Protein AF-A0A2R5L0Z4-F1 (afdb_monomer_lite)

pLDDT: mean 77.68, std 14.74, range [41.88, 93.81]

Structure (mmCIF, N/CA/C/O backbone):
data_AF-A0A2R5L0Z4-F1
#
_entry.id   AF-A0A2R5L0Z4-F1
#
loop_
_atom_site.group_PDB
_atom_site.id
_atom_site.type_symbol
_atom_site.label_atom_id
_atom_site.label_alt_id
_atom_site.label_comp_id
_atom_site.label_asym_id
_atom_site.label_entity_id
_atom_site.label_seq_id
_atom_site.pdbx_PDB_ins_code
_atom_site.Cartn_x
_atom_site.Cartn_y
_atom_site.Cartn_z
_atom_site.occupancy
_atom_site.B_iso_or_equiv
_atom_site.auth_seq_id
_atom_site.auth_comp_id
_atom_site.auth_asym_id
_atom_site.auth_atom_id
_atom_site.pdbx_PDB_model_num
ATOM 1 N N . HIS A 1 1 ? 21.675 -5.421 13.242 1.00 53.97 1 HIS A N 1
ATOM 2 C CA . HIS A 1 1 ? 21.579 -6.728 12.549 1.00 53.97 1 HIS A CA 1
ATOM 3 C C . HIS A 1 1 ? 20.183 -7.364 12.603 1.00 53.97 1 HIS A C 1
ATOM 5 O O . HIS A 1 1 ? 19.478 -7.220 11.616 1.00 53.97 1 HIS A O 1
ATOM 11 N N . LYS A 1 2 ? 19.700 -7.992 13.696 1.00 41.88 2 LYS A N 1
ATOM 12 C CA . LYS A 1 2 ? 18.356 -8.643 13.698 1.00 41.88 2 LYS A CA 1
ATOM 13 C C . LYS A 1 2 ? 17.167 -7.679 13.527 1.00 41.88 2 LYS A C 1
ATOM 15 O O . LYS A 1 2 ? 16.178 -8.027 12.889 1.00 41.88 2 LYS A O 1
ATOM 20 N N . ALA A 1 3 ? 17.260 -6.466 14.078 1.00 42.22 3 ALA A N 1
ATOM 21 C CA . ALA A 1 3 ? 16.227 -5.437 13.917 1.00 42.22 3 ALA A CA 1
ATOM 22 C C . ALA A 1 3 ? 16.150 -4.904 12.471 1.00 42.22 3 ALA A C 1
ATOM 24 O O . ALA A 1 3 ? 15.058 -4.633 11.971 1.00 42.22 3 ALA A O 1
ATOM 25 N N . ASP A 1 4 ? 17.291 -4.827 11.782 1.00 50.22 4 ASP A N 1
ATOM 26 C CA . ASP A 1 4 ? 17.377 -4.376 10.388 1.00 50.22 4 ASP A CA 1
ATOM 27 C C . ASP A 1 4 ? 16.801 -5.421 9.429 1.00 50.22 4 ASP A C 1
ATOM 29 O O . ASP A 1 4 ? 16.021 -5.079 8.540 1.00 50.22 4 ASP A O 1
ATOM 33 N N . GLU A 1 5 ? 17.092 -6.705 9.662 1.00 45.06 5 GLU A N 1
ATOM 34 C CA . GLU A 1 5 ? 16.465 -7.818 8.939 1.00 45.06 5 GLU A CA 1
ATOM 35 C C . GLU A 1 5 ? 14.953 -7.872 9.166 1.00 45.06 5 GLU A C 1
ATOM 37 O O . GLU A 1 5 ? 14.195 -8.053 8.214 1.00 45.06 5 GLU A O 1
ATOM 42 N N . TYR A 1 6 ? 14.490 -7.676 10.405 1.00 46.28 6 TYR A N 1
ATOM 43 C CA . TYR A 1 6 ? 13.061 -7.666 10.722 1.00 46.28 6 TYR A CA 1
ATOM 44 C C . TYR A 1 6 ? 12.343 -6.494 10.032 1.00 46.28 6 TYR A C 1
ATOM 46 O O . TYR A 1 6 ? 11.285 -6.670 9.424 1.00 46.28 6 TYR A O 1
ATOM 54 N N . SER A 1 7 ? 12.950 -5.305 10.044 1.00 47.56 7 SER A N 1
ATOM 55 C CA . SER A 1 7 ? 12.446 -4.124 9.337 1.00 47.56 7 SER A CA 1
ATOM 56 C C . SER A 1 7 ? 12.385 -4.343 7.820 1.00 47.56 7 SER A C 1
ATOM 58 O O . SER A 1 7 ? 11.353 -4.099 7.188 1.00 47.56 7 SER A O 1
ATOM 60 N N . ALA A 1 8 ? 13.455 -4.875 7.225 1.00 49.34 8 ALA A N 1
ATOM 61 C CA . ALA A 1 8 ? 13.509 -5.160 5.797 1.00 49.34 8 ALA A CA 1
ATOM 62 C C . ALA A 1 8 ? 12.489 -6.234 5.389 1.00 49.34 8 ALA A C 1
ATOM 64 O O . ALA A 1 8 ? 11.677 -6.004 4.493 1.00 49.34 8 ALA A O 1
ATOM 65 N N . LYS A 1 9 ? 12.464 -7.374 6.082 1.00 44.44 9 LYS A N 1
ATOM 66 C CA . LYS A 1 9 ? 11.631 -8.523 5.714 1.00 44.44 9 LYS A CA 1
ATOM 67 C C . LYS A 1 9 ? 10.139 -8.270 5.923 1.00 44.44 9 LYS A C 1
ATOM 69 O O . LYS A 1 9 ? 9.336 -8.657 5.083 1.00 44.44 9 LYS A O 1
ATOM 74 N N . TYR A 1 10 ? 9.756 -7.588 7.002 1.00 44.53 10 TYR A N 1
ATOM 75 C CA . TYR A 1 10 ? 8.345 -7.463 7.380 1.00 44.53 10 TYR A CA 1
ATOM 76 C C . TYR A 1 10 ? 7.721 -6.110 7.015 1.00 44.53 10 TYR A C 1
ATOM 78 O O . TYR A 1 10 ? 6.545 -6.074 6.661 1.00 44.53 10 TYR A O 1
ATOM 86 N N . HIS A 1 11 ? 8.481 -5.006 7.004 1.00 51.97 11 HIS A N 1
ATOM 87 C CA . HIS A 1 11 ? 7.939 -3.692 6.624 1.00 51.97 11 HIS A CA 1
ATOM 88 C C . HIS A 1 11 ? 8.203 -3.307 5.167 1.00 51.97 11 HIS A C 1
ATOM 90 O O . HIS A 1 11 ? 7.440 -2.494 4.641 1.00 51.97 11 HIS A O 1
ATOM 96 N N . ARG A 1 12 ? 9.238 -3.848 4.504 1.00 49.50 12 ARG A N 1
ATOM 97 C CA . ARG A 1 12 ? 9.565 -3.473 3.113 1.00 49.50 12 ARG A CA 1
ATOM 98 C C . ARG A 1 12 ? 9.090 -4.471 2.056 1.00 49.50 12 ARG A C 1
ATOM 100 O O . ARG A 1 12 ? 8.862 -4.017 0.937 1.00 49.50 12 ARG A O 1
ATOM 107 N N . ILE A 1 13 ? 8.930 -5.759 2.390 1.00 48.19 13 ILE A N 1
ATOM 108 C CA . ILE A 1 13 ? 8.545 -6.814 1.427 1.00 48.19 13 ILE A CA 1
ATOM 109 C C . ILE A 1 13 ? 7.029 -7.048 1.381 1.00 48.19 13 ILE A C 1
ATOM 111 O O . ILE A 1 13 ? 6.518 -7.345 0.309 1.00 48.19 13 ILE A O 1
ATOM 115 N N . ASN A 1 14 ? 6.287 -6.876 2.485 1.00 51.62 14 ASN A N 1
ATOM 116 C CA . ASN A 1 14 ? 4.842 -7.130 2.481 1.00 51.62 14 ASN A CA 1
ATOM 117 C C . ASN A 1 14 ? 4.073 -5.908 1.920 1.00 51.62 14 ASN A C 1
ATOM 119 O O . ASN A 1 14 ? 4.029 -4.864 2.589 1.00 51.62 14 ASN A O 1
ATOM 123 N N . PRO A 1 15 ? 3.477 -5.984 0.709 1.00 60.34 15 PRO A N 1
ATOM 124 C CA . PRO A 1 15 ? 2.975 -4.825 -0.033 1.00 60.34 15 PRO A CA 1
ATOM 125 C C . PRO A 1 15 ? 1.570 -4.406 0.423 1.00 60.34 15 PRO A C 1
ATOM 127 O O . PRO A 1 15 ? 0.676 -4.121 -0.377 1.00 60.34 15 PRO A O 1
ATOM 130 N N . ILE A 1 16 ? 1.338 -4.436 1.731 1.00 71.81 16 ILE A N 1
ATOM 131 C CA . ILE A 1 16 ? 0.021 -4.248 2.323 1.00 71.81 16 ILE A CA 1
ATOM 132 C C . ILE A 1 16 ? -0.087 -2.821 2.826 1.00 71.81 16 ILE A C 1
ATOM 134 O O . ILE A 1 16 ? 0.614 -2.404 3.755 1.00 71.81 16 ILE A O 1
ATOM 138 N N . GLY A 1 17 ? -0.975 -2.076 2.176 1.00 76.62 17 GLY A N 1
ATOM 139 C CA . GLY A 1 17 ? -1.403 -0.769 2.625 1.00 76.62 17 GLY A CA 1
ATOM 140 C C . GLY A 1 17 ? -2.463 -0.868 3.722 1.00 76.62 17 GLY A C 1
ATOM 141 O O . GLY A 1 17 ? -3.203 -1.844 3.856 1.00 76.62 17 GLY A O 1
ATOM 142 N N . ALA A 1 18 ? -2.548 0.193 4.515 1.00 83.56 18 ALA A N 1
ATOM 143 C CA . ALA A 1 18 ? -3.671 0.482 5.399 1.00 83.56 18 ALA A CA 1
ATOM 144 C C . ALA A 1 18 ? -5.027 0.526 4.673 1.00 83.56 18 ALA A C 1
ATOM 146 O O . ALA A 1 18 ? -6.033 0.319 5.332 1.00 83.56 18 ALA A O 1
ATOM 147 N N . ASP A 1 19 ? -5.089 0.738 3.355 1.00 83.62 19 ASP A N 1
ATOM 148 C CA . ASP A 1 19 ? -6.330 0.650 2.578 1.00 83.62 19 ASP A CA 1
ATOM 149 C C . ASP A 1 19 ? -6.956 -0.748 2.685 1.00 83.62 19 ASP A C 1
ATOM 151 O O . ASP A 1 19 ? -8.121 -0.871 3.054 1.00 83.62 19 ASP A O 1
ATOM 155 N N . LYS A 1 20 ? -6.166 -1.806 2.467 1.00 86.38 20 LYS A N 1
ATOM 156 C CA . LYS A 1 20 ? -6.613 -3.202 2.590 1.00 86.38 20 LYS A CA 1
ATOM 157 C C . LYS A 1 20 ? -6.970 -3.559 4.030 1.00 86.38 20 LYS A C 1
ATOM 159 O O . LYS A 1 20 ? -7.951 -4.259 4.266 1.00 86.38 20 LYS A O 1
ATOM 164 N N . ILE A 1 21 ? -6.196 -3.055 4.990 1.00 89.75 21 ILE A N 1
ATOM 165 C CA . ILE A 1 21 ? -6.448 -3.265 6.421 1.00 89.75 21 ILE A CA 1
ATOM 166 C C . ILE A 1 21 ? -7.782 -2.624 6.816 1.00 89.75 21 ILE A C 1
ATOM 168 O O . ILE A 1 21 ? -8.650 -3.291 7.372 1.00 89.75 21 ILE A O 1
ATOM 172 N N . VAL A 1 22 ? -7.976 -1.343 6.503 1.00 90.12 22 VAL A N 1
ATOM 173 C CA . VAL A 1 22 ? -9.185 -0.603 6.881 1.00 90.12 22 VAL A CA 1
ATOM 174 C C . VAL A 1 22 ? -10.405 -1.102 6.107 1.00 90.12 22 VAL A C 1
ATOM 176 O O . VAL A 1 22 ? -11.494 -1.126 6.671 1.00 90.12 22 VAL A O 1
ATOM 179 N N . ALA A 1 23 ? -10.232 -1.607 4.882 1.00 91.06 23 ALA A N 1
ATOM 180 C CA . ALA A 1 23 ? -11.285 -2.308 4.151 1.00 91.06 23 ALA A CA 1
ATOM 181 C C . ALA A 1 23 ? -11.809 -3.540 4.902 1.00 91.06 23 ALA A C 1
ATOM 183 O O . ALA A 1 23 ? -13.015 -3.773 4.932 1.00 91.06 23 ALA A O 1
ATOM 184 N N . LEU A 1 24 ? -10.921 -4.329 5.516 1.00 92.06 24 LEU A N 1
ATOM 185 C CA . LEU A 1 24 ? -11.318 -5.482 6.326 1.00 92.06 24 LEU A CA 1
ATOM 186 C C . LEU A 1 24 ? -11.919 -5.048 7.670 1.00 92.06 24 LEU A C 1
ATOM 188 O O . LEU A 1 24 ? -12.931 -5.608 8.082 1.00 92.06 24 LEU A O 1
ATOM 192 N N . MET A 1 25 ? -11.379 -4.001 8.302 1.00 91.69 25 MET A N 1
ATOM 193 C CA . MET A 1 25 ? -11.977 -3.421 9.514 1.00 91.69 25 MET A CA 1
ATOM 194 C C . MET A 1 25 ? -13.399 -2.901 9.257 1.00 91.69 25 MET A C 1
ATOM 196 O O . MET A 1 25 ? -14.284 -3.088 10.085 1.00 91.69 25 MET A O 1
ATOM 200 N N . ALA A 1 26 ? -13.645 -2.274 8.102 1.00 90.75 26 ALA A N 1
ATOM 201 C CA . ALA A 1 26 ? -14.967 -1.779 7.714 1.00 90.75 26 ALA A CA 1
ATOM 202 C C . ALA A 1 26 ? -15.978 -2.915 7.478 1.00 90.75 26 ALA A C 1
ATOM 204 O O . ALA A 1 26 ? -17.179 -2.693 7.592 1.00 90.75 26 ALA A O 1
ATOM 205 N N . LYS A 1 27 ? -15.493 -4.131 7.192 1.00 92.44 27 LYS A N 1
ATOM 206 C CA . LYS A 1 27 ? -16.296 -5.360 7.100 1.00 92.44 27 LYS A CA 1
ATOM 207 C C . LYS A 1 27 ? -16.524 -6.039 8.457 1.00 92.44 27 LYS A C 1
ATOM 209 O O . LYS A 1 27 ? -17.160 -7.084 8.498 1.00 92.44 27 LYS A O 1
ATOM 214 N N . GLY A 1 28 ? -16.017 -5.463 9.548 1.00 92.19 28 GLY A N 1
ATOM 215 C CA . GLY A 1 28 ? -16.171 -5.999 10.899 1.00 92.19 28 GLY A CA 1
ATOM 216 C C . GLY A 1 28 ? -15.137 -7.052 11.294 1.00 92.19 28 GLY A C 1
ATOM 217 O O . GLY A 1 28 ? -15.300 -7.663 12.344 1.00 92.19 28 GLY A O 1
ATOM 218 N N . HIS A 1 29 ? -14.079 -7.261 10.499 1.00 93.50 29 HIS A N 1
ATOM 219 C CA . HIS A 1 29 ? -13.046 -8.234 10.853 1.00 93.50 29 HIS A CA 1
ATOM 220 C C . HIS A 1 29 ? -12.221 -7.796 12.064 1.00 93.50 29 HIS A C 1
ATOM 222 O O . HIS A 1 29 ? -11.852 -6.620 12.192 1.00 93.50 29 HIS A O 1
ATOM 228 N N . SER A 1 30 ? -11.894 -8.758 12.927 1.00 91.81 30 SER A N 1
ATOM 229 C CA . SER A 1 30 ? -10.997 -8.544 14.063 1.00 91.81 30 SER A CA 1
ATOM 230 C C . SER A 1 30 ? -9.546 -8.365 13.594 1.00 91.81 30 SER A C 1
ATOM 232 O O . SER A 1 30 ? -9.191 -8.683 12.458 1.00 91.81 30 SER A O 1
ATOM 234 N N . LEU A 1 31 ? -8.672 -7.843 14.461 1.00 88.06 31 LEU A N 1
ATOM 235 C CA . LEU A 1 31 ? -7.255 -7.694 14.107 1.00 88.06 31 LEU A CA 1
ATOM 236 C C . LEU A 1 31 ? -6.586 -9.045 13.827 1.00 88.06 31 LEU A C 1
ATOM 238 O O . LEU A 1 31 ? -5.774 -9.114 12.907 1.00 88.06 31 LEU A O 1
ATOM 242 N N . ASP A 1 32 ? -6.965 -10.096 14.552 1.00 88.62 32 ASP A N 1
ATOM 243 C CA . ASP A 1 32 ? -6.411 -11.441 14.375 1.00 88.62 32 ASP A CA 1
ATOM 244 C C . ASP A 1 32 ? -6.834 -12.037 13.022 1.00 88.62 32 ASP A C 1
ATOM 246 O O . ASP A 1 32 ? -5.993 -12.500 12.253 1.00 88.62 32 ASP A O 1
ATOM 250 N N . GLU A 1 33 ? -8.110 -11.892 12.646 1.00 91.75 33 GLU A N 1
ATOM 251 C CA . GLU A 1 33 ? -8.606 -12.307 11.324 1.00 91.75 33 GLU A CA 1
ATOM 252 C C . GLU A 1 33 ? -7.916 -11.545 10.184 1.00 91.75 33 GLU A C 1
ATOM 254 O O . GLU A 1 33 ? -7.648 -12.092 9.111 1.00 91.75 33 GLU A O 1
ATOM 259 N N . ILE A 1 34 ? -7.625 -10.258 10.395 1.00 90.69 34 ILE A N 1
ATOM 260 C CA . ILE A 1 34 ? -6.905 -9.435 9.421 1.00 90.69 34 ILE A CA 1
ATOM 261 C C . ILE A 1 34 ? -5.464 -9.923 9.273 1.00 90.69 34 ILE A C 1
ATOM 263 O O . ILE A 1 34 ? -4.972 -9.975 8.147 1.00 90.69 34 ILE A O 1
ATOM 267 N N . GLN A 1 35 ? -4.795 -10.293 10.368 1.00 88.56 35 GLN A N 1
ATOM 2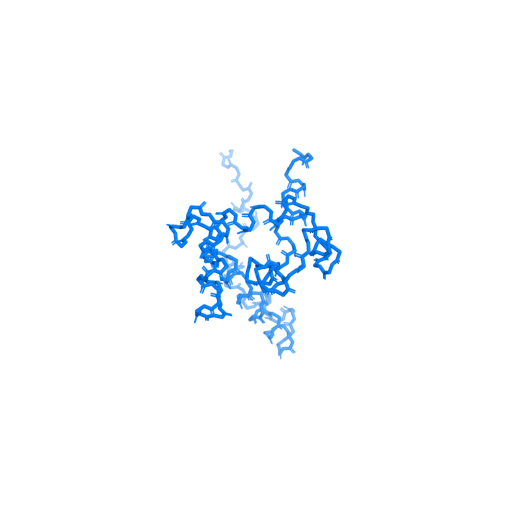68 C CA . GLN A 1 35 ? -3.437 -10.843 10.326 1.00 88.56 35 GLN A CA 1
ATOM 269 C C . GLN A 1 35 ? -3.367 -12.116 9.487 1.00 88.56 35 GLN A C 1
ATOM 271 O O . GLN A 1 35 ? -2.467 -12.241 8.657 1.00 88.56 35 GLN A O 1
ATOM 276 N N . GLU A 1 36 ? -4.330 -13.021 9.654 1.00 87.94 36 GLU A N 1
ATOM 277 C CA . GLU A 1 36 ? -4.413 -14.251 8.865 1.00 87.94 36 GLU A CA 1
ATOM 278 C C . GLU A 1 36 ? -4.705 -13.952 7.390 1.00 87.94 36 GLU A C 1
ATOM 280 O O . GLU A 1 36 ? -3.933 -14.344 6.510 1.00 87.94 36 GLU A O 1
ATOM 285 N N . LYS A 1 37 ? -5.759 -13.171 7.103 1.00 87.94 37 LYS A N 1
ATOM 286 C CA . LYS A 1 37 ? -6.176 -12.831 5.727 1.00 87.94 37 LYS A CA 1
ATOM 287 C C . LYS A 1 37 ? -5.106 -12.094 4.932 1.00 87.94 37 LYS A C 1
ATOM 289 O O . LYS A 1 37 ? -5.030 -12.237 3.715 1.00 87.94 37 LYS A O 1
ATOM 294 N N . LEU A 1 38 ? -4.327 -11.254 5.605 1.00 84.75 38 LEU A N 1
ATOM 295 C CA . LEU A 1 38 ? -3.268 -10.457 4.998 1.00 84.75 38 LEU A CA 1
ATOM 296 C C . LEU A 1 38 ? -1.887 -11.096 5.172 1.00 84.75 38 LEU A C 1
ATOM 298 O O . LEU A 1 38 ? -0.901 -10.513 4.727 1.00 84.75 38 LEU A O 1
ATOM 302 N N . SER A 1 39 ? -1.801 -12.269 5.810 1.00 82.88 39 SER A N 1
ATOM 303 C CA . SER A 1 39 ? -0.541 -12.957 6.119 1.00 82.88 39 SER A CA 1
ATOM 304 C C . SER A 1 39 ? 0.516 -11.982 6.663 1.00 82.88 39 SER A C 1
ATOM 306 O O . SER A 1 39 ? 1.641 -11.889 6.164 1.00 82.88 39 SER A O 1
ATOM 308 N N . CYS A 1 40 ? 0.124 -11.166 7.646 1.00 78.25 40 CYS A N 1
ATOM 309 C CA . CYS A 1 40 ? 0.954 -10.102 8.203 1.00 78.25 40 CYS A CA 1
ATOM 310 C C . CYS A 1 40 ? 0.895 -10.072 9.735 1.00 78.25 40 CYS A C 1
ATOM 312 O O . CYS A 1 40 ? -0.035 -10.569 10.363 1.00 78.25 40 CYS A O 1
ATOM 314 N N . THR A 1 41 ? 1.923 -9.503 10.363 1.00 82.94 41 THR A N 1
ATOM 315 C CA . THR A 1 41 ? 2.003 -9.417 11.826 1.00 82.94 41 THR A CA 1
ATOM 316 C C . THR A 1 41 ? 1.212 -8.220 12.356 1.00 82.94 41 THR A C 1
ATOM 318 O O . THR A 1 41 ? 1.065 -7.200 11.676 1.00 82.94 41 THR A O 1
ATOM 321 N N . SER A 1 42 ? 0.772 -8.287 13.617 1.00 84.25 42 SER A N 1
ATOM 322 C CA . SER A 1 42 ? 0.078 -7.165 14.274 1.00 84.25 42 SER A CA 1
ATOM 323 C C . SER A 1 42 ? 0.908 -5.872 14.265 1.00 84.25 42 SER A C 1
ATOM 325 O O . SER A 1 42 ? 0.358 -4.775 14.176 1.00 84.25 42 SER A O 1
ATOM 327 N N . GLY A 1 43 ? 2.242 -5.992 14.299 1.00 83.25 43 GLY A N 1
ATOM 328 C CA . GLY A 1 43 ? 3.174 -4.869 14.192 1.00 83.25 43 GLY A CA 1
ATOM 329 C C . GLY A 1 43 ? 3.075 -4.140 12.851 1.00 83.25 43 GLY A C 1
ATOM 330 O O . GLY A 1 43 ? 3.023 -2.910 12.836 1.00 83.25 43 GLY A O 1
ATOM 331 N N . ILE A 1 44 ? 2.966 -4.879 11.739 1.00 80.88 44 ILE A N 1
ATOM 332 C CA . ILE A 1 44 ? 2.746 -4.294 10.407 1.00 80.88 44 ILE A CA 1
ATOM 333 C C . ILE A 1 44 ? 1.408 -3.557 10.392 1.00 80.88 44 ILE A C 1
ATOM 335 O O . ILE A 1 44 ? 1.359 -2.395 10.000 1.00 80.88 44 ILE A O 1
ATOM 339 N N . ILE A 1 45 ? 0.335 -4.191 10.873 1.00 85.81 45 ILE A N 1
ATOM 340 C CA . ILE A 1 45 ? -0.998 -3.576 10.903 1.00 85.81 45 ILE A CA 1
ATOM 341 C C . ILE A 1 45 ? -0.974 -2.254 11.677 1.00 85.81 45 ILE A C 1
ATOM 343 O O . ILE A 1 45 ? -1.414 -1.220 11.168 1.00 85.81 45 ILE A O 1
ATOM 347 N N . LYS A 1 46 ? -0.409 -2.262 12.889 1.00 87.44 46 LYS A N 1
ATOM 348 C CA . LYS A 1 46 ? -0.296 -1.070 13.741 1.00 87.44 46 LYS A CA 1
ATOM 349 C C . LYS A 1 46 ? 0.533 0.032 13.081 1.00 87.44 46 LYS A C 1
ATOM 351 O O . LYS A 1 46 ? 0.117 1.188 13.118 1.00 87.44 46 LYS A O 1
ATOM 356 N N . ASP A 1 47 ? 1.662 -0.307 12.459 1.00 84.62 47 ASP A N 1
ATOM 357 C CA . ASP A 1 47 ? 2.503 0.647 11.724 1.00 84.62 47 ASP A CA 1
ATOM 358 C C . ASP A 1 47 ? 1.746 1.278 10.547 1.00 84.62 47 ASP A C 1
ATOM 360 O O . ASP A 1 47 ? 1.691 2.503 10.442 1.00 84.62 47 ASP A O 1
ATOM 364 N N . ARG A 1 48 ? 1.080 0.474 9.709 1.00 83.56 48 ARG A N 1
ATOM 365 C CA . ARG A 1 48 ? 0.312 0.978 8.559 1.00 83.56 48 ARG A CA 1
ATOM 366 C C . ARG A 1 48 ? -0.830 1.894 8.984 1.00 83.56 48 ARG A C 1
ATOM 368 O O . ARG A 1 48 ? -0.981 2.976 8.420 1.00 83.56 48 ARG A O 1
ATOM 375 N N . LEU A 1 49 ? -1.589 1.507 10.009 1.00 87.81 49 LEU A N 1
ATOM 376 C CA . LEU A 1 49 ? -2.654 2.345 10.566 1.00 87.81 49 LEU A CA 1
ATOM 377 C C . LEU A 1 49 ? -2.100 3.631 11.193 1.00 87.81 49 LEU A C 1
ATOM 379 O O . LEU A 1 49 ? -2.710 4.690 11.058 1.00 87.81 49 LEU A O 1
ATOM 383 N N . LYS A 1 50 ? -0.945 3.569 11.871 1.00 87.00 50 LYS A N 1
ATOM 384 C CA . LYS A 1 50 ? -0.281 4.751 12.439 1.00 87.00 50 LYS A CA 1
ATOM 385 C C . LYS A 1 50 ? 0.142 5.722 11.339 1.00 87.00 50 LYS A C 1
ATOM 387 O O . LYS A 1 50 ? -0.199 6.896 11.432 1.00 87.00 50 LYS A O 1
ATOM 392 N N . ARG A 1 51 ? 0.827 5.241 10.300 1.00 81.69 51 ARG A N 1
ATOM 393 C CA . ARG A 1 51 ? 1.263 6.063 9.159 1.00 81.69 51 ARG A CA 1
ATOM 394 C C . ARG A 1 51 ? 0.081 6.705 8.441 1.00 81.69 51 ARG A C 1
ATOM 396 O O . ARG A 1 51 ? 0.084 7.912 8.251 1.00 81.69 51 ARG A O 1
ATOM 403 N N . ALA A 1 52 ? -0.966 5.932 8.147 1.00 84.25 52 ALA A N 1
ATOM 404 C CA . ALA A 1 52 ? -2.176 6.452 7.513 1.00 84.25 52 ALA A CA 1
ATOM 405 C C . ALA A 1 52 ? -2.858 7.553 8.344 1.00 84.25 52 ALA A C 1
ATOM 407 O O . ALA A 1 52 ? -3.340 8.538 7.793 1.00 84.25 52 ALA A O 1
ATOM 408 N N . LYS A 1 53 ? -2.873 7.414 9.676 1.00 88.31 53 LYS A 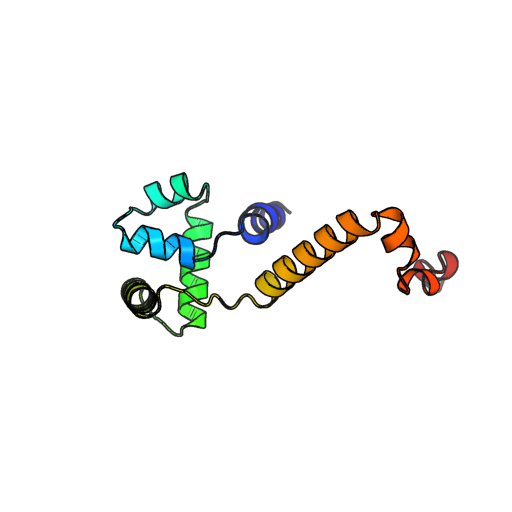N 1
ATOM 409 C CA . LYS A 1 53 ? -3.385 8.456 10.576 1.00 88.31 53 LYS A CA 1
ATOM 410 C C . 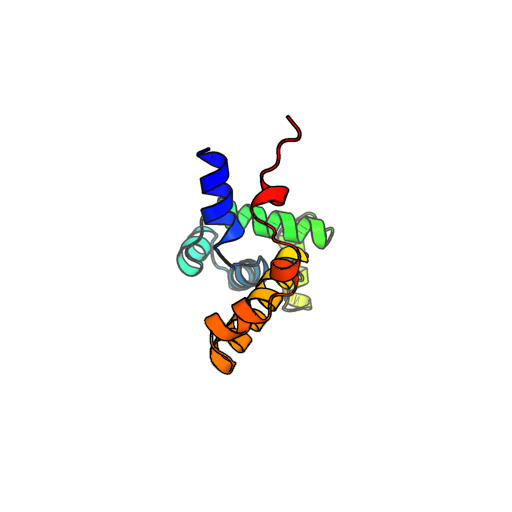LYS A 1 53 ? -2.531 9.720 10.558 1.00 88.31 53 LYS A C 1
ATOM 412 O O . LYS A 1 53 ? -3.098 10.804 10.517 1.00 88.31 53 LYS A O 1
ATOM 417 N N . VAL A 1 54 ? -1.204 9.590 10.582 1.00 85.31 54 VAL A N 1
ATOM 418 C CA . VAL A 1 54 ? -0.285 10.740 10.510 1.00 85.31 54 VAL A CA 1
ATOM 419 C C . VAL A 1 54 ? -0.478 11.495 9.195 1.00 85.31 54 VAL A C 1
ATOM 421 O O . VAL A 1 54 ? -0.689 12.704 9.226 1.00 85.31 54 VAL A O 1
ATOM 424 N N . GLU A 1 55 ? -0.506 10.775 8.075 1.00 82.00 55 GLU A N 1
ATOM 425 C CA . GLU A 1 55 ? -0.650 11.349 6.733 1.00 82.00 55 GLU A CA 1
ATOM 426 C C . GLU A 1 55 ? -1.970 12.114 6.568 1.00 82.00 55 GLU A C 1
ATOM 428 O O . GLU A 1 55 ? -2.004 13.261 6.129 1.00 82.00 55 GLU A O 1
ATOM 433 N N . LEU A 1 56 ? -3.075 11.504 7.004 1.00 83.44 56 LEU A N 1
ATOM 434 C CA . LEU A 1 56 ? -4.411 12.094 6.911 1.00 83.44 56 LEU A CA 1
ATOM 435 C C . LEU A 1 56 ? -4.733 13.053 8.070 1.00 83.44 56 LEU A C 1
ATOM 437 O O . LEU A 1 56 ? -5.860 13.537 8.167 1.00 83.44 56 LEU A O 1
ATOM 441 N N . LYS A 1 57 ? -3.770 13.314 8.967 1.00 88.12 57 LYS A N 1
ATOM 442 C CA . LYS A 1 57 ? -3.934 14.147 10.173 1.00 88.12 57 LYS A CA 1
ATOM 443 C C . LYS A 1 57 ? -5.107 13.700 11.065 1.00 88.12 57 LYS A C 1
ATOM 445 O O . LYS A 1 57 ? -5.795 14.513 11.682 1.00 88.12 57 LYS A O 1
ATOM 450 N N . LEU A 1 58 ? -5.330 12.389 11.156 1.00 89.31 58 LEU A N 1
ATOM 451 C CA . LEU A 1 58 ? -6.378 11.757 11.960 1.00 89.31 58 LEU A CA 1
ATOM 452 C C . LEU A 1 58 ? -5.816 11.251 13.292 1.00 89.31 58 LEU A C 1
ATOM 454 O O . LEU A 1 58 ? -4.671 10.816 13.386 1.00 89.31 58 LEU A O 1
ATOM 458 N N . LYS A 1 59 ? -6.642 11.251 14.339 1.00 89.62 59 LYS A N 1
ATOM 459 C CA . LYS A 1 59 ? -6.227 1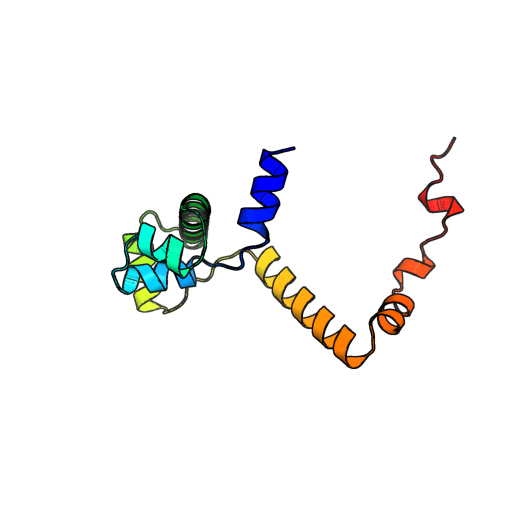0.843 15.692 1.00 89.62 59 LYS A CA 1
ATOM 460 C C . LYS A 1 59 ? -6.642 9.412 1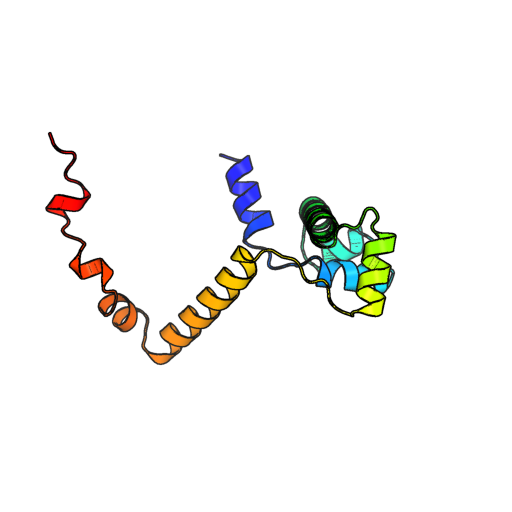6.022 1.00 89.62 59 LYS A C 1
ATOM 462 O O . LYS A 1 59 ? -5.903 8.686 16.687 1.00 89.62 59 LYS A O 1
ATOM 467 N N . THR A 1 60 ? -7.806 8.972 15.543 1.00 92.69 60 THR A N 1
ATOM 468 C CA . THR A 1 60 ? -8.396 7.681 15.937 1.00 92.69 60 THR A CA 1
ATOM 469 C C . THR A 1 60 ? -8.635 6.747 14.757 1.00 92.69 60 THR A C 1
ATOM 471 O O . THR A 1 60 ? -8.808 7.173 13.616 1.00 92.69 60 THR A O 1
ATOM 474 N N . ASN A 1 61 ? -8.693 5.442 15.035 1.00 89.31 61 ASN A N 1
ATOM 475 C CA . ASN A 1 61 ? -9.039 4.451 14.013 1.00 89.31 61 ASN A CA 1
ATOM 476 C C . ASN A 1 61 ? -10.492 4.620 13.535 1.00 89.31 61 ASN A C 1
ATOM 478 O O . ASN A 1 61 ? -10.772 4.357 12.375 1.00 89.31 61 ASN A O 1
ATOM 482 N N . LYS A 1 62 ? -11.399 5.127 14.387 1.00 91.44 62 LYS A N 1
ATOM 483 C CA . LYS A 1 62 ? -12.779 5.466 13.996 1.00 91.44 62 LYS A CA 1
ATOM 484 C C . LYS A 1 62 ? -12.806 6.563 12.930 1.00 91.44 62 LYS A C 1
ATOM 486 O O . LYS A 1 62 ? -13.520 6.438 11.945 1.00 91.44 62 LYS A O 1
ATOM 491 N N . GLN A 1 63 ? -11.993 7.609 13.092 1.00 91.75 63 GLN A N 1
ATOM 492 C CA . GLN A 1 63 ? -11.850 8.654 12.074 1.00 91.75 63 GLN A CA 1
ATOM 493 C C . GLN A 1 63 ? -11.282 8.095 10.766 1.00 91.75 63 GLN A C 1
ATOM 495 O O . GLN A 1 63 ? -11.779 8.431 9.696 1.00 91.75 63 GLN A O 1
ATOM 500 N N . LEU A 1 64 ? -10.290 7.204 10.853 1.00 89.44 64 LEU A N 1
ATOM 501 C CA . LEU A 1 64 ? -9.717 6.536 9.684 1.00 89.44 64 LEU A CA 1
ATOM 502 C C . LEU A 1 64 ? -10.748 5.656 8.953 1.00 89.44 64 LEU A C 1
ATOM 504 O O . LEU A 1 64 ? -10.810 5.671 7.727 1.00 89.44 64 LEU A O 1
ATOM 508 N N . LEU A 1 65 ? -11.592 4.941 9.702 1.00 91.56 65 LEU A N 1
ATOM 509 C CA . LEU A 1 65 ? -12.685 4.126 9.168 1.00 91.56 65 LEU A CA 1
ATOM 510 C C . LEU A 1 65 ? -13.747 4.996 8.482 1.00 91.56 65 LEU A C 1
ATOM 512 O O . LEU A 1 65 ? -14.180 4.686 7.377 1.00 91.56 65 LEU A O 1
ATOM 516 N N . ASN A 1 66 ? -14.127 6.115 9.103 1.00 90.94 66 ASN A N 1
ATOM 517 C CA . ASN A 1 66 ? -15.073 7.071 8.527 1.00 90.94 66 ASN A CA 1
ATOM 518 C C . ASN A 1 66 ? -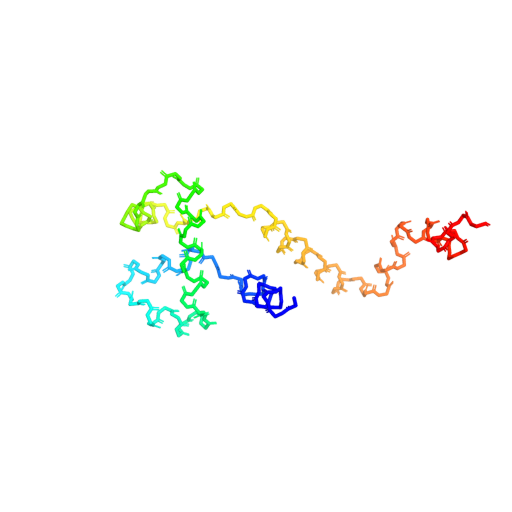14.532 7.677 7.227 1.00 90.94 66 ASN A C 1
ATOM 520 O O . ASN A 1 66 ? -15.251 7.739 6.231 1.00 90.94 66 ASN A O 1
ATOM 524 N N . TYR A 1 67 ? -13.254 8.067 7.217 1.00 89.44 67 TYR A N 1
ATOM 525 C CA . TYR A 1 67 ? -12.580 8.564 6.020 1.00 89.44 67 TYR A CA 1
ATOM 526 C C . TYR A 1 67 ? -12.589 7.517 4.900 1.00 89.44 67 TYR A C 1
ATOM 528 O O . TYR A 1 67 ? -12.957 7.834 3.768 1.00 89.44 67 TYR A O 1
ATOM 536 N N . TYR A 1 68 ? -12.242 6.263 5.210 1.00 89.31 68 TYR A N 1
ATOM 537 C CA . TYR A 1 68 ? -12.309 5.165 4.245 1.00 89.31 68 TYR A CA 1
ATOM 538 C C . TYR A 1 68 ? -13.737 4.922 3.748 1.00 89.31 68 TYR A C 1
ATOM 540 O O . TYR A 1 68 ? -13.940 4.708 2.559 1.00 89.31 68 TYR A O 1
ATOM 548 N N . ASN A 1 69 ? -14.748 4.992 4.613 1.00 87.62 69 ASN A N 1
ATOM 549 C CA . ASN A 1 69 ? -16.133 4.780 4.204 1.00 87.62 69 ASN A CA 1
ATOM 550 C C . ASN A 1 69 ? -16.631 5.848 3.224 1.00 87.62 69 ASN A C 1
ATOM 552 O O . ASN A 1 69 ? -17.375 5.491 2.309 1.00 87.62 69 ASN A O 1
ATOM 556 N N . ALA A 1 70 ? -16.187 7.098 3.387 1.00 86.81 70 ALA A N 1
ATOM 557 C CA . ALA A 1 70 ? -16.519 8.213 2.503 1.00 86.81 70 ALA A CA 1
ATOM 558 C C . ALA A 1 70 ? -15.744 8.181 1.172 1.00 86.81 70 ALA A C 1
ATOM 560 O O . ALA A 1 70 ? -16.327 8.416 0.121 1.00 86.81 70 ALA A O 1
ATOM 561 N N . ASN A 1 71 ? -14.446 7.859 1.201 1.00 82.19 71 ASN A N 1
ATOM 562 C CA . ASN A 1 71 ? -13.562 7.969 0.029 1.00 82.19 71 ASN A CA 1
ATOM 563 C C . ASN A 1 71 ? -13.278 6.628 -0.670 1.00 82.19 71 ASN A C 1
ATOM 565 O O . ASN A 1 71 ? -12.692 6.599 -1.748 1.00 82.19 71 ASN A O 1
ATOM 569 N N . LYS A 1 72 ? -13.613 5.502 -0.028 1.00 77.81 72 LYS A N 1
ATOM 570 C CA . LYS A 1 72 ? -13.306 4.108 -0.421 1.00 77.81 72 LYS A CA 1
ATOM 571 C C . LYS A 1 72 ? -11.825 3.797 -0.664 1.00 77.81 72 LYS A C 1
ATOM 573 O O . LYS A 1 72 ? -11.483 2.689 -1.076 1.00 77.81 72 LYS A O 1
ATOM 578 N N . LYS A 1 73 ? -10.932 4.736 -0.352 1.00 75.00 73 LYS A N 1
ATOM 579 C CA . LYS A 1 73 ? -9.483 4.623 -0.506 1.00 75.00 73 LYS A CA 1
ATOM 580 C C . LYS A 1 73 ? -8.785 5.333 0.647 1.00 75.00 73 LYS A C 1
ATOM 582 O O . LYS A 1 73 ? -9.244 6.371 1.112 1.00 75.00 73 LYS A O 1
ATOM 587 N N . ILE A 1 74 ? -7.659 4.779 1.086 1.00 73.06 74 ILE A N 1
ATOM 588 C CA . ILE A 1 74 ? -6.710 5.480 1.954 1.00 73.06 74 ILE A CA 1
ATOM 589 C C . ILE A 1 74 ? -5.501 5.811 1.098 1.00 73.06 74 ILE A C 1
ATOM 591 O O . ILE A 1 74 ? -4.838 4.914 0.580 1.00 73.06 74 ILE A O 1
ATOM 595 N N . ILE A 1 75 ? -5.237 7.102 0.928 1.00 62.09 75 ILE A N 1
ATOM 596 C CA . ILE A 1 75 ? -4.028 7.577 0.267 1.00 62.09 75 ILE A CA 1
ATOM 597 C C . ILE A 1 75 ? -2.924 7.475 1.312 1.00 62.09 75 ILE A C 1
ATOM 599 O O . ILE A 1 75 ? -2.799 8.320 2.191 1.00 62.09 75 ILE A O 1
ATOM 603 N N . ILE A 1 76 ? -2.192 6.368 1.293 1.00 59.38 76 ILE A N 1
ATOM 604 C CA . ILE A 1 76 ? -1.024 6.214 2.153 1.00 59.38 76 ILE A CA 1
ATOM 605 C C . ILE A 1 76 ? 0.134 6.800 1.378 1.00 59.38 76 ILE A C 1
ATOM 607 O O . ILE A 1 76 ? 0.622 6.185 0.429 1.00 59.38 76 ILE A O 1
ATOM 611 N N . GLY A 1 77 ? 0.522 8.005 1.782 1.00 53.91 77 GLY A N 1
ATOM 612 C CA . GLY A 1 77 ? 1.758 8.654 1.387 1.00 53.91 77 GLY A CA 1
ATOM 613 C C . GLY A 1 77 ? 2.945 7.845 1.893 1.00 53.91 77 GLY A C 1
ATOM 614 O O . GLY A 1 77 ? 3.479 8.066 2.972 1.00 53.91 77 GLY A O 1
ATOM 615 N N . ASP A 1 78 ? 3.345 6.849 1.119 1.00 57.38 78 ASP A N 1
ATOM 616 C CA . ASP A 1 78 ? 4.743 6.463 1.051 1.00 57.38 78 ASP A CA 1
ATOM 617 C C . ASP A 1 78 ? 5.117 6.650 -0.415 1.00 57.38 78 ASP A C 1
ATOM 619 O O . ASP A 1 78 ? 5.035 5.727 -1.225 1.00 57.38 78 ASP A O 1
ATOM 623 N N . GLU A 1 79 ? 5.406 7.902 -0.783 1.00 56.50 79 GLU A N 1
ATOM 624 C CA . GLU A 1 79 ? 5.805 8.269 -2.145 1.00 56.50 79 GLU A CA 1
ATOM 625 C C . GLU A 1 79 ? 6.948 7.378 -2.630 1.00 56.50 79 GLU A C 1
ATOM 627 O O . GLU A 1 79 ? 6.942 6.951 -3.780 1.00 56.50 79 GLU A O 1
ATOM 632 N N . PHE A 1 80 ? 7.867 6.993 -1.739 1.00 57.94 80 PHE A N 1
ATOM 633 C CA . PHE A 1 80 ? 8.934 6.042 -2.039 1.00 57.94 80 PHE A CA 1
ATOM 634 C C . PHE A 1 80 ? 8.412 4.635 -2.329 1.00 57.94 80 PHE A C 1
ATOM 636 O O . PHE A 1 80 ? 8.950 3.948 -3.195 1.00 57.94 80 PHE A O 1
ATOM 643 N N . PHE A 1 81 ? 7.382 4.165 -1.628 1.00 61.12 81 PHE A N 1
ATOM 644 C CA . PHE A 1 81 ? 6.744 2.882 -1.918 1.00 61.12 81 PHE A CA 1
ATOM 645 C C . PHE A 1 81 ? 5.975 2.903 -3.242 1.00 61.12 81 PHE A C 1
ATOM 647 O O . PHE A 1 81 ? 6.134 1.985 -4.046 1.00 61.12 81 PHE A O 1
ATOM 654 N N . ILE A 1 82 ? 5.196 3.956 -3.501 1.00 62.62 82 ILE A N 1
ATOM 655 C CA . ILE A 1 82 ? 4.463 4.132 -4.763 1.00 62.62 82 ILE A CA 1
ATOM 656 C C . ILE A 1 82 ? 5.451 4.217 -5.927 1.00 62.62 82 ILE A C 1
ATOM 658 O O . ILE A 1 82 ? 5.296 3.509 -6.926 1.00 62.62 82 ILE A O 1
ATOM 662 N N . LYS A 1 83 ? 6.501 5.026 -5.769 1.00 68.62 83 LYS A N 1
ATOM 663 C CA . LYS A 1 83 ? 7.589 5.169 -6.731 1.00 68.62 83 LYS A CA 1
ATOM 664 C C . LYS A 1 83 ? 8.271 3.829 -6.977 1.00 68.62 83 LYS A C 1
ATOM 666 O O . LYS A 1 83 ? 8.323 3.395 -8.117 1.00 68.62 83 LYS A O 1
ATOM 671 N N . ARG A 1 84 ? 8.651 3.098 -5.928 1.00 72.12 84 ARG A N 1
ATOM 672 C CA . ARG A 1 84 ? 9.291 1.780 -6.046 1.00 72.12 84 ARG A CA 1
ATOM 673 C C . ARG A 1 84 ? 8.410 0.739 -6.732 1.00 72.12 84 ARG A C 1
ATOM 675 O O . ARG A 1 84 ? 8.920 0.013 -7.577 1.00 72.12 84 ARG A O 1
ATOM 682 N N . ILE A 1 85 ? 7.115 0.644 -6.411 1.00 68.62 85 ILE A N 1
ATOM 683 C CA . ILE A 1 85 ? 6.194 -0.262 -7.127 1.00 68.62 85 ILE A CA 1
ATOM 684 C C . ILE A 1 85 ? 6.139 0.110 -8.606 1.00 68.62 85 ILE A C 1
ATOM 686 O O . ILE A 1 85 ? 6.222 -0.765 -9.465 1.00 68.62 85 ILE A O 1
ATOM 690 N N . THR A 1 86 ? 5.998 1.401 -8.895 1.00 74.50 86 THR A N 1
ATOM 691 C CA . THR A 1 86 ? 5.873 1.909 -10.262 1.00 74.50 86 THR A CA 1
ATOM 692 C C . THR A 1 86 ? 7.153 1.657 -11.060 1.00 74.50 86 THR A C 1
ATOM 694 O O . THR A 1 86 ? 7.093 1.106 -12.158 1.00 74.50 86 THR A O 1
ATOM 697 N N . GLU A 1 87 ? 8.314 1.970 -10.487 1.00 82.56 87 GLU A N 1
ATOM 698 C CA . GLU A 1 87 ? 9.637 1.716 -11.064 1.00 82.56 87 GLU A CA 1
ATOM 699 C C . GLU A 1 87 ? 9.886 0.219 -11.265 1.00 82.56 87 GLU A C 1
ATOM 701 O O . GLU A 1 87 ? 10.289 -0.188 -12.350 1.00 82.56 87 GLU A O 1
ATOM 706 N N . THR A 1 88 ? 9.564 -0.622 -10.276 1.00 82.44 88 THR A N 1
ATOM 707 C CA . THR A 1 88 ? 9.737 -2.083 -10.371 1.00 82.44 88 THR A CA 1
ATOM 708 C C . THR A 1 88 ? 8.837 -2.676 -11.451 1.00 82.44 88 THR A C 1
ATOM 710 O O . THR A 1 88 ? 9.294 -3.472 -12.265 1.00 82.44 88 THR A O 1
ATOM 713 N N . LYS A 1 89 ? 7.564 -2.264 -11.511 1.00 83.19 89 LYS A N 1
ATOM 714 C CA . LYS A 1 89 ? 6.634 -2.697 -12.562 1.00 83.19 89 LYS A CA 1
ATOM 715 C C . LYS A 1 89 ? 7.144 -2.296 -13.947 1.00 83.19 89 LYS A C 1
ATOM 717 O O . LYS A 1 89 ? 7.095 -3.101 -14.871 1.00 83.19 89 LYS A O 1
ATOM 722 N N . THR A 1 90 ? 7.656 -1.074 -14.074 1.00 90.00 90 THR A N 1
ATOM 723 C CA . THR A 1 90 ? 8.225 -0.559 -15.326 1.00 90.00 90 THR A CA 1
ATOM 724 C C . THR A 1 90 ? 9.473 -1.346 -15.729 1.00 90.00 90 THR A C 1
ATOM 726 O O . THR A 1 90 ? 9.640 -1.678 -16.901 1.00 90.00 90 THR A O 1
ATOM 729 N N . LEU A 1 91 ? 10.333 -1.686 -14.765 1.00 87.81 91 LEU A N 1
ATOM 730 C CA . LEU A 1 91 ? 11.526 -2.495 -14.994 1.00 87.81 91 LEU A CA 1
ATOM 731 C C . LEU A 1 91 ? 11.169 -3.907 -15.467 1.00 87.81 91 LEU A C 1
ATOM 733 O O . LEU A 1 91 ? 11.725 -4.346 -16.466 1.00 87.81 91 LEU A O 1
ATOM 737 N N . ILE A 1 92 ? 10.214 -4.582 -14.816 1.00 89.44 92 ILE A N 1
ATOM 738 C CA . ILE A 1 92 ? 9.742 -5.916 -15.229 1.00 89.44 92 ILE A CA 1
ATOM 739 C C . ILE A 1 92 ? 9.236 -5.875 -16.674 1.00 89.44 92 ILE A C 1
ATOM 741 O O . ILE A 1 92 ? 9.717 -6.628 -17.511 1.00 89.44 92 ILE A O 1
ATOM 745 N N . GLN A 1 93 ? 8.358 -4.922 -17.005 1.00 92.75 93 GLN A N 1
ATOM 746 C CA . GLN A 1 93 ? 7.829 -4.776 -18.368 1.00 92.75 93 GLN A CA 1
ATOM 747 C C . GLN A 1 93 ? 8.925 -4.534 -19.411 1.00 92.75 93 GLN A C 1
ATOM 749 O O . GLN A 1 93 ? 8.835 -5.007 -20.543 1.00 92.75 93 GLN A O 1
ATOM 754 N N . ARG A 1 94 ? 9.964 -3.775 -19.049 1.00 91.00 94 ARG A N 1
ATOM 755 C CA . ARG A 1 94 ? 11.124 -3.571 -19.917 1.00 91.00 94 ARG A CA 1
ATOM 756 C C . ARG A 1 94 ? 11.918 -4.862 -20.092 1.00 91.00 94 ARG A C 1
ATOM 758 O O . ARG A 1 94 ? 12.301 -5.159 -21.219 1.00 91.00 94 ARG A O 1
ATOM 765 N N . VAL A 1 95 ? 12.165 -5.608 -19.015 1.00 90.75 95 VAL A N 1
ATOM 766 C CA . VAL A 1 95 ? 12.895 -6.885 -19.065 1.00 90.75 95 VAL A CA 1
ATOM 767 C C . VAL A 1 95 ? 12.153 -7.888 -19.939 1.00 90.75 95 VAL A C 1
ATOM 769 O O . VAL A 1 95 ? 12.779 -8.490 -20.804 1.00 90.75 95 VAL A O 1
ATOM 772 N N . ASP A 1 96 ? 10.833 -7.992 -19.797 1.00 92.19 96 ASP A N 1
ATOM 773 C CA . ASP A 1 96 ? 10.004 -8.881 -20.619 1.00 92.19 96 ASP A CA 1
ATOM 774 C C . ASP A 1 96 ? 10.058 -8.508 -22.109 1.00 92.19 96 ASP A C 1
ATOM 776 O O . ASP A 1 96 ? 10.023 -9.376 -22.978 1.00 92.19 96 ASP A O 1
ATOM 780 N N . LYS A 1 97 ? 10.159 -7.209 -22.421 1.00 93.81 97 LYS A N 1
ATOM 781 C CA . LYS A 1 97 ? 10.168 -6.709 -23.802 1.00 93.81 97 LYS A CA 1
ATOM 782 C C . LYS A 1 97 ? 11.533 -6.803 -24.485 1.00 93.81 97 LYS A C 1
ATOM 784 O O . LYS A 1 97 ? 11.591 -7.072 -25.681 1.00 93.81 97 LYS A O 1
ATOM 789 N N . PHE A 1 98 ? 12.610 -6.497 -23.768 1.00 90.62 98 PHE A N 1
ATOM 790 C CA . PHE A 1 98 ? 13.941 -6.304 -24.357 1.00 90.62 98 PHE A CA 1
ATOM 791 C C . PHE A 1 98 ? 14.963 -7.357 -23.917 1.00 90.62 98 PHE A C 1
ATOM 793 O O . PHE A 1 98 ? 16.008 -7.489 -24.547 1.00 90.62 98 PHE A O 1
ATOM 800 N N . GLY A 1 99 ? 14.674 -8.110 -22.856 1.00 89.69 99 GLY A N 1
ATOM 801 C CA . GLY A 1 99 ? 15.627 -8.996 -22.201 1.00 89.69 99 GLY A CA 1
ATOM 802 C C . GLY A 1 99 ? 16.526 -8.252 -21.211 1.00 89.69 99 GLY A C 1
ATOM 803 O O . GLY A 1 99 ? 16.897 -7.091 -21.401 1.00 89.69 99 GLY A O 1
ATOM 804 N N . PHE A 1 100 ? 16.888 -8.939 -20.125 1.00 88.81 100 PHE A N 1
ATOM 805 C CA . PHE A 1 100 ? 17.705 -8.366 -19.053 1.00 88.81 100 PHE A CA 1
ATOM 806 C C . PHE A 1 100 ? 19.085 -7.910 -19.551 1.00 88.81 100 PHE A C 1
ATOM 808 O O . PHE A 1 100 ? 19.503 -6.792 -19.264 1.00 88.81 100 PHE A O 1
ATOM 815 N N . GLU A 1 101 ? 19.767 -8.737 -20.348 1.00 87.19 101 GLU A N 1
ATOM 816 C CA . GLU A 1 101 ? 21.112 -8.430 -20.847 1.00 87.19 101 GLU A CA 1
ATOM 817 C C . GLU A 1 101 ? 21.141 -7.156 -21.705 1.00 87.19 101 GLU A C 1
ATOM 819 O O . GLU A 1 101 ? 22.002 -6.297 -21.511 1.00 87.19 101 GLU A O 1
ATOM 824 N N . ALA A 1 102 ? 20.180 -6.997 -22.619 1.00 88.44 102 ALA A N 1
ATOM 825 C CA . ALA A 1 102 ? 20.114 -5.832 -23.496 1.00 88.44 102 ALA A CA 1
ATOM 826 C C . ALA A 1 102 ? 19.891 -4.532 -22.706 1.00 88.44 102 ALA A C 1
ATOM 828 O O . ALA A 1 102 ? 20.522 -3.520 -23.003 1.00 88.44 102 ALA A O 1
ATOM 829 N N . LEU A 1 103 ? 19.046 -4.565 -21.670 1.00 88.56 103 LEU A N 1
ATOM 830 C CA . LEU A 1 103 ? 18.823 -3.414 -20.788 1.00 88.56 103 LEU A CA 1
ATOM 831 C C . LEU A 1 103 ? 20.068 -3.044 -19.988 1.00 88.56 103 LEU A C 1
ATOM 833 O O . LEU A 1 103 ? 20.389 -1.867 -19.857 1.00 88.56 103 LEU A O 1
ATOM 837 N N . VAL A 1 104 ? 20.771 -4.046 -19.463 1.00 86.25 104 VAL A N 1
ATOM 838 C CA . VAL A 1 104 ? 22.006 -3.848 -18.701 1.00 86.25 104 VAL A CA 1
ATOM 839 C C . VAL A 1 104 ? 23.079 -3.215 -19.591 1.00 86.25 104 VAL A C 1
ATOM 841 O O . VAL A 1 104 ? 23.704 -2.240 -19.186 1.00 86.25 104 VAL A O 1
ATOM 844 N N . ARG A 1 105 ? 23.227 -3.667 -20.842 1.00 83.69 105 ARG A N 1
ATOM 845 C CA . ARG A 1 105 ? 24.167 -3.074 -21.815 1.00 83.69 105 ARG A CA 1
ATOM 846 C C . ARG A 1 105 ? 23.842 -1.624 -22.195 1.00 83.69 105 ARG A C 1
ATOM 848 O O . ARG A 1 105 ? 24.743 -0.901 -22.603 1.00 83.69 105 ARG A O 1
ATOM 855 N N . GLN A 1 106 ? 22.589 -1.196 -22.054 1.00 84.81 106 GLN A N 1
ATOM 856 C CA . GLN A 1 106 ? 22.149 0.186 -22.291 1.00 84.81 106 GLN A CA 1
ATOM 857 C C . GLN A 1 106 ? 22.332 1.100 -21.068 1.00 84.81 106 GLN A C 1
ATOM 859 O O . GLN A 1 106 ? 21.979 2.275 -21.124 1.00 84.81 106 GLN A O 1
ATOM 864 N N . CYS A 1 107 ? 22.854 0.587 -19.950 1.00 82.69 107 CYS A N 1
ATOM 865 C CA . CYS A 1 107 ? 23.070 1.384 -18.751 1.00 82.69 107 CYS A CA 1
ATOM 866 C C . CYS A 1 107 ? 24.214 2.389 -18.964 1.00 82.69 107 CYS A C 1
ATOM 868 O O . CYS A 1 107 ? 25.388 2.024 -18.947 1.00 82.69 107 CYS A O 1
ATOM 870 N N . GLU A 1 108 ? 23.873 3.670 -19.112 1.00 83.44 108 GLU A N 1
ATOM 871 C CA . GLU A 1 108 ? 24.836 4.764 -19.318 1.00 83.44 108 GLU A CA 1
ATOM 872 C C . GLU A 1 108 ? 25.861 4.874 -18.176 1.00 83.44 108 GLU A C 1
ATOM 874 O O . GLU A 1 108 ? 27.011 5.242 -18.403 1.00 83.44 108 GLU A O 1
ATOM 879 N N . LEU A 1 109 ? 25.490 4.461 -16.956 1.00 80.06 109 LEU A N 1
ATOM 880 C CA . LEU A 1 109 ? 26.388 4.464 -15.794 1.00 80.06 109 LEU A CA 1
ATOM 881 C C . LEU A 1 109 ? 27.631 3.591 -15.995 1.00 80.06 109 LEU A C 1
ATOM 883 O O . LEU A 1 109 ? 28.680 3.892 -15.432 1.00 80.06 109 LEU A O 1
ATOM 887 N N . PHE A 1 110 ? 27.547 2.544 -16.818 1.00 79.00 110 PHE A N 1
ATOM 888 C CA . PHE A 1 110 ? 28.695 1.687 -17.107 1.00 79.00 110 PHE A CA 1
ATOM 889 C C . PHE A 1 110 ? 29.810 2.411 -17.857 1.00 79.00 110 PHE A C 1
ATOM 891 O O . PHE A 1 110 ? 30.969 2.050 -17.694 1.00 79.00 110 PHE A O 1
ATOM 898 N N . GLN A 1 111 ? 29.501 3.477 -18.599 1.00 77.25 111 GLN A N 1
ATOM 899 C CA . GLN A 1 111 ? 30.526 4.311 -19.238 1.00 77.25 111 GLN A CA 1
ATOM 900 C C . GLN A 1 111 ? 31.383 5.059 -18.208 1.00 77.25 111 GLN A C 1
ATOM 902 O O . GLN A 1 111 ? 32.516 5.442 -18.490 1.00 77.25 111 GLN A O 1
ATOM 907 N N . HIS A 1 112 ? 30.847 5.252 -17.003 1.00 76.19 112 HIS A N 1
ATOM 908 C CA . HIS A 1 112 ? 31.535 5.892 -15.890 1.00 76.19 112 HIS A CA 1
ATOM 909 C C . HIS A 1 112 ? 32.185 4.883 -14.938 1.00 76.19 112 HIS A C 1
ATOM 911 O O . HIS A 1 112 ? 32.954 5.283 -14.061 1.00 76.19 112 HIS A O 1
ATOM 917 N N . PHE A 1 113 ? 31.927 3.583 -15.112 1.00 74.12 113 PHE A N 1
ATOM 918 C CA . PHE A 1 113 ? 32.600 2.547 -14.346 1.00 74.12 113 PHE A CA 1
ATOM 919 C C . PHE A 1 113 ? 33.960 2.227 -14.962 1.00 74.12 113 PHE A C 1
ATOM 921 O O . PHE A 1 113 ? 34.103 1.402 -15.857 1.00 74.12 113 PHE A O 1
ATOM 928 N N . SER A 1 114 ? 34.983 2.911 -14.458 1.00 74.38 114 SER A N 1
ATOM 929 C CA . SER A 1 114 ? 36.370 2.505 -14.637 1.00 74.38 114 SER A CA 1
ATOM 930 C C . SER A 1 114 ? 36.813 1.790 -13.367 1.00 74.38 114 SER A C 1
ATOM 932 O O . SER A 1 114 ? 37.013 2.444 -12.345 1.00 74.38 114 SER A O 1
ATOM 934 N N . ASP A 1 115 ? 36.956 0.465 -13.425 1.00 67.38 115 ASP A N 1
ATOM 935 C CA . ASP A 1 115 ? 37.312 -0.376 -12.268 1.00 67.38 115 ASP A CA 1
ATOM 936 C C . ASP A 1 115 ? 38.530 0.171 -11.506 1.00 67.38 115 ASP A C 1
ATOM 938 O O . ASP A 1 115 ? 38.532 0.236 -10.277 1.00 67.38 115 ASP A O 1
ATOM 942 N N . ASN A 1 116 ? 39.513 0.685 -12.251 1.00 68.06 116 ASN A N 1
ATOM 943 C CA . ASN A 1 116 ? 40.747 1.264 -11.723 1.00 68.06 116 ASN A CA 1
ATOM 944 C C . ASN A 1 116 ? 40.566 2.621 -11.023 1.00 68.06 116 ASN A C 1
ATOM 946 O O . ASN A 1 116 ? 41.490 3.058 -10.356 1.00 68.06 116 ASN A O 1
ATOM 950 N N . LYS A 1 117 ? 39.424 3.303 -11.188 1.00 68.94 117 LYS A N 1
ATOM 951 C CA . LYS A 1 117 ? 39.109 4.593 -10.543 1.00 68.94 117 LYS A CA 1
ATOM 952 C C . LYS A 1 117 ? 38.061 4.472 -9.439 1.00 68.94 117 LYS A C 1
ATOM 954 O O . LYS A 1 117 ? 38.071 5.261 -8.506 1.00 68.94 117 LYS A O 1
ATOM 959 N N . ILE A 1 118 ? 37.142 3.509 -9.538 1.00 64.62 118 ILE A N 1
ATOM 960 C CA . ILE A 1 118 ? 36.046 3.331 -8.566 1.00 64.62 118 ILE A CA 1
ATOM 961 C C . ILE A 1 118 ? 36.577 2.864 -7.207 1.00 64.62 118 ILE A C 1
ATOM 963 O O . ILE A 1 118 ? 36.047 3.252 -6.167 1.00 64.62 118 ILE A O 1
ATOM 967 N N . PHE A 1 119 ? 37.616 2.027 -7.218 1.00 66.38 119 PHE A N 1
ATOM 968 C CA . PHE A 1 119 ? 38.256 1.504 -6.009 1.00 66.38 119 PHE A CA 1
ATOM 969 C C . PHE A 1 119 ? 39.586 2.182 -5.690 1.00 66.38 119 PHE A C 1
ATOM 971 O O . PHE A 1 119 ? 40.261 1.763 -4.748 1.00 66.38 119 PHE A O 1
ATOM 978 N N . ASP A 1 120 ? 39.955 3.212 -6.452 1.00 65.69 120 ASP A N 1
ATOM 979 C CA . ASP A 1 120 ? 41.153 3.983 -6.172 1.00 65.69 120 ASP A CA 1
ATOM 980 C C . ASP A 1 120 ? 40.933 4.765 -4.876 1.00 65.69 120 ASP A C 1
ATOM 982 O O . ASP A 1 120 ? 40.112 5.681 -4.798 1.00 65.69 120 ASP A O 1
ATOM 986 N N . ARG A 1 121 ? 41.609 4.333 -3.810 1.00 62.91 121 ARG A N 1
ATOM 987 C CA . ARG A 1 121 ? 41.490 4.945 -2.481 1.00 62.91 121 ARG A CA 1
ATOM 988 C C . ARG A 1 121 ? 42.394 6.166 -2.320 1.00 62.91 121 ARG A C 1
ATOM 990 O O . ARG A 1 121 ? 42.453 6.693 -1.213 1.00 62.91 121 ARG A O 1
ATOM 997 N N . GLY A 1 122 ? 43.055 6.620 -3.390 1.00 61.91 122 GLY A N 1
ATOM 998 C CA . GLY A 1 122 ? 43.929 7.790 -3.354 1.00 61.91 122 GLY A CA 1
ATOM 999 C C . GLY A 1 122 ? 45.068 7.624 -2.349 1.00 61.91 122 GLY A C 1
ATOM 1000 O O . GLY A 1 122 ? 45.266 8.504 -1.513 1.00 61.91 122 GLY A O 1
ATOM 1001 N N . LEU A 1 123 ? 45.748 6.471 -2.393 1.00 50.91 123 LEU A N 1
ATOM 1002 C CA . LEU A 1 123 ? 46.992 6.232 -1.652 1.00 50.91 123 LEU A CA 1
ATOM 1003 C C . LEU A 1 123 ? 48.199 6.683 -2.474 1.00 50.91 123 LEU A C 1
ATOM 1005 O O . LEU A 1 123 ? 48.243 6.334 -3.674 1.00 50.91 123 LEU A O 1
#

Sequence (123 aa):
HKADEYSAKYHRINPIGADKIVALMAKGHSLDEIQEKLSCTSGIIKDRLKRAKVELKLKTNKQLLNYYNANKKIIIGDEFFIKRITETKTLIQRVDKFGFEALVRQCELFQHFSDNKIFDRGL

Radius of gyration: 20.51 Å; chains: 1; bounding box: 64×28×40 Å

Foldseek 3Di:
DVVVCCCCVAVVPQLDALLLVLVVVLVVDDLVRSCVVSVHDSVNNVVRCVQLCVVVVHDDSVVVNVVCVVPVGRPRPPVVSVVVVVVVVVVVVCCVVQNPVRVVVVPPCVVVDDVCPVPCPPD

Organism: NCBI:txid1518452

Secondary structure (DSSP, 8-state):
-HHHHHIIIIIIS----HHHHHHHHHTT--HHHHHHHTT--HHHHHHHHHHHHHHTT--SHHHHHHHHHHHS------HHHHHHHHHHHHHHHHHHHH-HHHHHHT-GGGGG--HHHHS----